Protein AF-A0A3D3BTH3-F1 (afdb_monomer_lite)

pLDDT: mean 91.8, std 9.11, range [46.75, 98.06]

Sequence (51 aa):
MGIDIPASIDETLTLLSESHYIADRSLATTLYLSLKMGKPLFLEGEAGVGK

Structure (mmCIF, N/CA/C/O backbone):
data_AF-A0A3D3BTH3-F1
#
_entry.id   AF-A0A3D3BTH3-F1
#
loop_
_atom_site.group_PDB
_atom_site.id
_atom_site.type_symbol
_atom_site.label_atom_id
_atom_site.label_alt_id
_atom_site.label_comp_id
_atom_site.label_asym_id
_atom_site.label_entity_id
_atom_site.label_seq_id
_atom_site.pdbx_PDB_ins_code
_atom_site.Cartn_x
_atom_site.Cartn_y
_atom_site.Cartn_z
_atom_site.occupancy
_atom_site.B_iso_or_equiv
_atom_site.auth_seq_id
_atom_site.auth_comp_id
_atom_site.auth_asym_id
_atom_site.auth_atom_id
_atom_site.pdbx_PDB_model_num
ATOM 1 N N . MET A 1 1 ?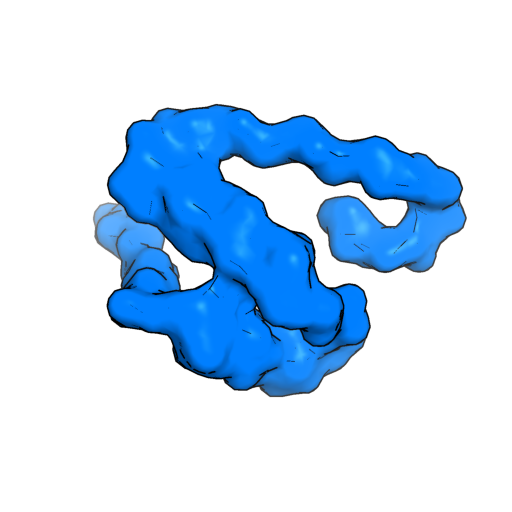 -20.295 -11.741 -4.984 1.00 46.75 1 MET A N 1
ATOM 2 C CA . MET A 1 1 ? -18.905 -12.023 -4.582 1.00 46.75 1 MET A CA 1
ATOM 3 C C . MET A 1 1 ? -18.359 -10.710 -4.053 1.00 46.75 1 MET A C 1
ATOM 5 O O . MET A 1 1 ? -18.258 -9.771 -4.830 1.00 46.75 1 MET A O 1
ATOM 9 N N . GLY A 1 2 ? -18.249 -10.570 -2.730 1.00 64.44 2 GLY A N 1
ATOM 10 C CA . GLY A 1 2 ? -17.741 -9.339 -2.118 1.00 64.44 2 GLY A CA 1
ATOM 11 C C . GLY A 1 2 ? -16.246 -9.216 -2.385 1.00 64.44 2 GLY A C 1
ATOM 12 O O . GLY A 1 2 ? -15.568 -10.233 -2.498 1.00 64.44 2 GLY A O 1
ATOM 13 N N . ILE A 1 3 ? -15.756 -7.992 -2.542 1.00 71.12 3 ILE A N 1
ATOM 14 C CA . ILE A 1 3 ? -14.318 -7.737 -2.569 1.00 71.12 3 ILE A CA 1
ATOM 15 C C . ILE A 1 3 ? -13.872 -7.795 -1.107 1.00 71.12 3 ILE A C 1
ATOM 17 O O . ILE A 1 3 ? -14.330 -6.969 -0.315 1.00 71.12 3 ILE A O 1
ATOM 21 N N . ASP A 1 4 ? -13.044 -8.774 -0.744 1.00 87.56 4 ASP A N 1
ATOM 22 C CA . ASP A 1 4 ? -12.382 -8.771 0.562 1.00 87.56 4 ASP A CA 1
ATOM 23 C C . ASP A 1 4 ? -11.332 -7.659 0.546 1.00 87.56 4 ASP A C 1
ATOM 25 O O . ASP A 1 4 ? -10.328 -7.720 -0.163 1.00 87.56 4 ASP A O 1
ATOM 29 N N . ILE A 1 5 ? -11.639 -6.583 1.266 1.00 91.81 5 ILE A N 1
ATOM 30 C CA . ILE A 1 5 ? -10.771 -5.415 1.411 1.00 91.81 5 ILE A CA 1
ATOM 31 C C . ILE A 1 5 ? -9.897 -5.652 2.649 1.00 91.81 5 ILE A C 1
ATOM 33 O O . ILE A 1 5 ? -10.443 -6.087 3.668 1.00 91.81 5 ILE A O 1
ATOM 37 N N . PRO A 1 6 ? -8.591 -5.324 2.607 1.00 95.50 6 PRO A N 1
ATOM 38 C CA . PRO A 1 6 ? -7.719 -5.435 3.776 1.00 95.50 6 PRO A CA 1
ATOM 39 C C . PRO A 1 6 ? -8.322 -4.704 4.981 1.00 95.50 6 PRO A C 1
ATOM 41 O O . PRO A 1 6 ? -8.926 -3.642 4.823 1.00 95.50 6 PRO A O 1
ATOM 44 N N . ALA A 1 7 ? -8.159 -5.225 6.195 1.00 96.44 7 ALA A N 1
ATOM 45 C CA . ALA A 1 7 ? -8.706 -4.623 7.409 1.00 96.44 7 ALA A CA 1
ATOM 46 C C . ALA A 1 7 ? -7.865 -3.443 7.930 1.00 96.44 7 ALA A C 1
ATOM 48 O O . ALA A 1 7 ? -8.323 -2.692 8.796 1.00 96.44 7 ALA A O 1
ATOM 49 N N . SER A 1 8 ? -6.641 -3.264 7.422 1.00 97.75 8 SER A N 1
ATOM 50 C CA . SER A 1 8 ? -5.735 -2.192 7.838 1.00 97.75 8 SER A CA 1
ATOM 51 C C . SER A 1 8 ? -4.723 -1.789 6.75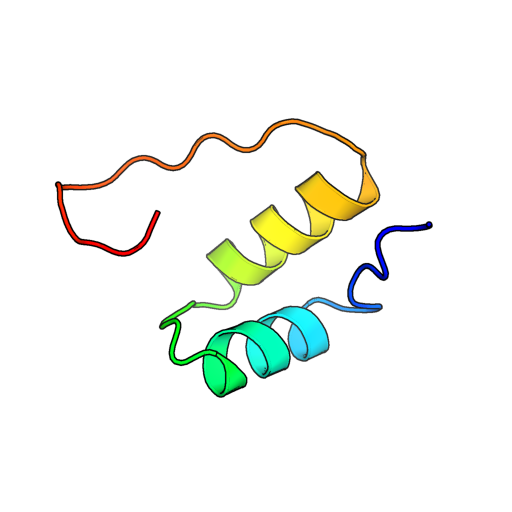8 1.00 97.75 8 SER A C 1
ATOM 53 O O . SER A 1 8 ? -4.535 -2.469 5.746 1.00 97.75 8 SER A O 1
ATOM 55 N N . ILE A 1 9 ? -4.022 -0.680 7.007 1.00 97.88 9 ILE A N 1
ATOM 56 C CA . ILE A 1 9 ? -2.911 -0.202 6.169 1.00 97.88 9 ILE A CA 1
ATOM 57 C C . ILE A 1 9 ? -1.753 -1.216 6.170 1.00 97.88 9 ILE A C 1
ATOM 59 O O . ILE A 1 9 ? -1.161 -1.466 5.124 1.00 97.88 9 ILE A O 1
ATOM 63 N N . ASP A 1 10 ? -1.453 -1.827 7.318 1.00 98.06 10 ASP A N 1
ATOM 64 C CA . ASP A 1 10 ? -0.336 -2.773 7.456 1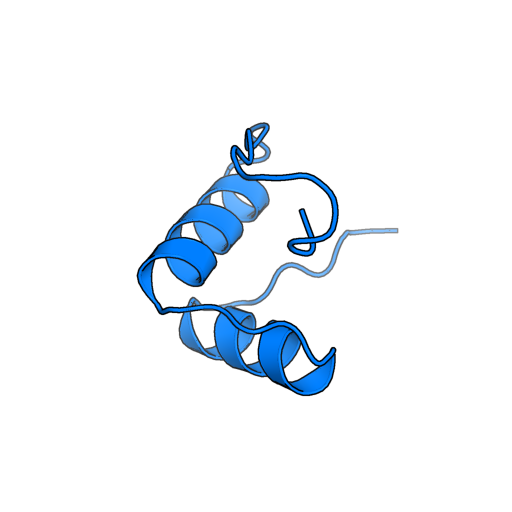.00 98.06 10 ASP A CA 1
ATOM 65 C C . ASP A 1 10 ? -0.635 -4.104 6.738 1.00 98.06 10 ASP A C 1
ATOM 67 O O . ASP A 1 10 ? 0.240 -4.691 6.099 1.00 98.06 10 ASP A O 1
ATOM 71 N N . GLU A 1 11 ? -1.896 -4.542 6.753 1.00 97.69 11 GLU A N 1
ATOM 72 C CA . GLU A 1 11 ? -2.354 -5.683 5.951 1.00 97.69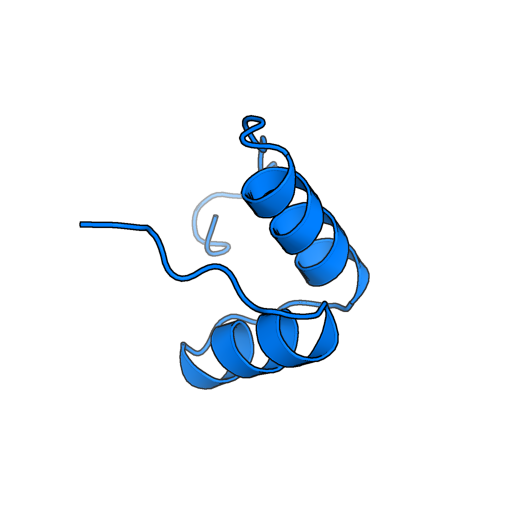 11 GLU A CA 1
ATOM 73 C C . GLU A 1 11 ? -2.314 -5.367 4.451 1.00 97.69 11 GLU A C 1
ATOM 75 O O . GLU A 1 11 ? -1.883 -6.197 3.656 1.00 97.69 11 GLU A O 1
ATOM 80 N N . THR A 1 12 ? -2.664 -4.136 4.060 1.00 97.12 12 THR A N 1
ATOM 81 C CA . THR A 1 12 ? -2.539 -3.677 2.666 1.00 97.12 12 THR A CA 1
ATOM 82 C C . THR A 1 12 ? -1.082 -3.725 2.194 1.00 97.12 12 THR A C 1
ATOM 84 O O . THR A 1 12 ? -0.808 -4.203 1.097 1.00 97.12 12 THR A O 1
ATOM 87 N N . LEU A 1 13 ? -0.133 -3.278 3.025 1.00 97.38 13 LEU A N 1
ATOM 88 C CA . LEU A 1 13 ? 1.303 -3.382 2.735 1.00 97.38 13 LEU A CA 1
ATOM 89 C C . LEU A 1 13 ? 1.760 -4.835 2.593 1.00 97.38 13 LEU A C 1
ATOM 91 O O . LEU A 1 13 ? 2.498 -5.154 1.662 1.00 97.38 13 LEU A O 1
ATOM 95 N N . THR A 1 14 ? 1.314 -5.702 3.503 1.00 97.00 14 THR A N 1
ATOM 96 C CA . THR A 1 14 ? 1.650 -7.131 3.480 1.00 97.00 14 THR A CA 1
ATOM 97 C C . THR A 1 14 ? 1.178 -7.771 2.177 1.00 97.00 14 THR A C 1
ATOM 99 O O . THR A 1 14 ? 1.984 -8.370 1.472 1.00 97.00 14 THR A O 1
ATOM 102 N N . LEU A 1 15 ? -0.077 -7.540 1.787 1.00 96.25 15 LEU A N 1
ATOM 103 C CA . LEU A 1 15 ? -0.656 -8.071 0.549 1.00 96.25 15 LEU A CA 1
ATOM 104 C C . LEU A 1 15 ? 0.065 -7.576 -0.713 1.00 96.25 15 LEU A C 1
ATOM 106 O O . LEU A 1 15 ? 0.306 -8.355 -1.639 1.00 96.25 15 LEU A O 1
ATOM 110 N N . LEU A 1 16 ? 0.433 -6.290 -0.752 1.00 95.25 16 LEU A N 1
ATOM 111 C CA . LEU A 1 16 ? 1.218 -5.727 -1.853 1.00 95.25 16 LEU A CA 1
ATOM 112 C C . LEU A 1 16 ? 2.593 -6.403 -1.933 1.00 95.25 16 LEU A C 1
ATOM 114 O O . LEU A 1 16 ? 2.982 -6.862 -3.005 1.00 95.25 16 LEU A O 1
ATOM 118 N N . SER A 1 17 ? 3.285 -6.550 -0.802 1.00 95.56 17 SER A N 1
ATOM 119 C CA . SER A 1 17 ? 4.595 -7.207 -0.741 1.00 95.56 17 SER A CA 1
ATOM 120 C C . SER A 1 17 ? 4.541 -8.685 -1.142 1.00 95.56 17 SER A C 1
ATOM 122 O O . SER A 1 17 ? 5.426 -9.152 -1.860 1.00 95.56 17 SER A O 1
ATOM 124 N N . GLU A 1 18 ? 3.526 -9.430 -0.698 1.00 96.62 18 GLU A N 1
ATOM 125 C CA . GLU A 1 18 ? 3.301 -10.836 -1.075 1.00 96.62 18 GLU A CA 1
ATOM 126 C C . GLU A 1 18 ? 3.057 -10.991 -2.578 1.00 96.62 18 GLU A C 1
ATOM 128 O O . GLU A 1 18 ? 3.486 -11.968 -3.187 1.00 96.62 18 GLU A O 1
ATOM 133 N N . SER A 1 19 ? 2.428 -9.986 -3.186 1.00 93.31 19 SER A N 1
ATOM 134 C CA . SER A 1 19 ? 2.182 -9.908 -4.627 1.00 93.31 19 SER A CA 1
ATOM 135 C C . SER A 1 19 ? 3.351 -9.292 -5.409 1.00 93.31 19 SER A C 1
ATOM 137 O O . SER A 1 19 ? 3.198 -8.962 -6.583 1.00 93.31 19 SER A O 1
ATOM 139 N N . HIS A 1 20 ? 4.517 -9.123 -4.775 1.00 93.56 20 HIS A N 1
ATOM 140 C CA . HIS A 1 20 ? 5.718 -8.512 -5.354 1.00 93.56 20 HIS A CA 1
ATOM 141 C C . HIS A 1 20 ? 5.551 -7.051 -5.818 1.00 93.56 20 HIS A C 1
ATOM 143 O O . HIS A 1 20 ? 6.331 -6.569 -6.641 1.00 93.56 20 HIS A O 1
ATOM 149 N N . TYR A 1 21 ? 4.583 -6.319 -5.261 1.00 93.94 21 TYR A N 1
ATOM 150 C CA . TYR A 1 21 ? 4.478 -4.871 -5.418 1.00 93.94 21 TYR A CA 1
ATOM 151 C C . TYR A 1 21 ? 5.343 -4.152 -4.385 1.00 93.94 21 TYR A C 1
ATOM 153 O O . TYR A 1 21 ? 5.306 -4.442 -3.188 1.00 93.94 21 TYR A O 1
ATOM 161 N N . ILE A 1 22 ? 6.093 -3.158 -4.854 1.00 91.88 22 ILE A N 1
ATOM 162 C CA . ILE A 1 22 ? 6.841 -2.248 -3.991 1.00 91.88 22 ILE A CA 1
ATOM 163 C C . ILE A 1 22 ? 5.924 -1.072 -3.673 1.00 91.88 22 ILE A C 1
ATOM 165 O O . ILE A 1 22 ? 5.622 -0.259 -4.543 1.00 91.88 22 ILE A O 1
ATOM 169 N N . ALA A 1 23 ? 5.485 -0.985 -2.423 1.00 93.88 23 ALA A N 1
ATOM 170 C CA . ALA A 1 23 ? 4.654 0.105 -1.945 1.00 93.88 23 ALA A CA 1
ATOM 171 C C . ALA A 1 23 ? 5.201 0.652 -0.633 1.00 93.88 23 ALA A C 1
ATOM 173 O O . ALA A 1 23 ? 5.649 -0.095 0.238 1.00 93.88 23 ALA A O 1
ATOM 174 N N . ASP A 1 24 ? 5.140 1.970 -0.489 1.00 94.69 24 ASP A N 1
ATOM 175 C CA . ASP A 1 24 ? 5.359 2.615 0.792 1.00 94.69 24 ASP A CA 1
ATOM 176 C C . ASP A 1 24 ? 4.042 2.722 1.577 1.00 94.69 24 ASP A C 1
ATOM 178 O O . ASP A 1 24 ? 2.941 2.426 1.093 1.00 94.69 24 ASP A O 1
ATOM 182 N N . ARG A 1 25 ? 4.149 3.171 2.829 1.00 96.25 25 ARG A N 1
ATOM 183 C CA . ARG A 1 25 ? 2.979 3.350 3.692 1.00 96.25 25 ARG A CA 1
ATOM 184 C C . ARG A 1 25 ? 1.982 4.361 3.120 1.00 96.25 25 ARG A C 1
ATOM 186 O O . ARG A 1 25 ? 0.786 4.219 3.365 1.00 96.25 25 ARG A O 1
ATOM 193 N N . SER A 1 26 ? 2.446 5.369 2.382 1.00 96.12 26 SER A N 1
ATOM 194 C CA . SER A 1 26 ? 1.593 6.413 1.803 1.00 96.12 26 SER A CA 1
ATOM 195 C C . SER A 1 26 ? 0.681 5.846 0.711 1.00 96.12 26 SER A C 1
ATOM 197 O O . SER A 1 26 ? -0.540 6.037 0.749 1.00 96.12 26 SER A O 1
ATOM 199 N N . LEU A 1 27 ? 1.249 5.064 -0.211 1.00 94.69 27 LEU A N 1
ATOM 200 C CA . LEU A 1 27 ? 0.520 4.372 -1.268 1.00 94.69 27 LEU A CA 1
ATOM 201 C C . LEU A 1 27 ? -0.467 3.359 -0.682 1.00 94.69 27 LEU A C 1
ATOM 203 O O . LEU A 1 27 ? -1.645 3.383 -1.039 1.00 94.69 27 LEU A O 1
ATOM 207 N N . ALA A 1 28 ? -0.027 2.535 0.273 1.00 96.44 28 ALA A N 1
A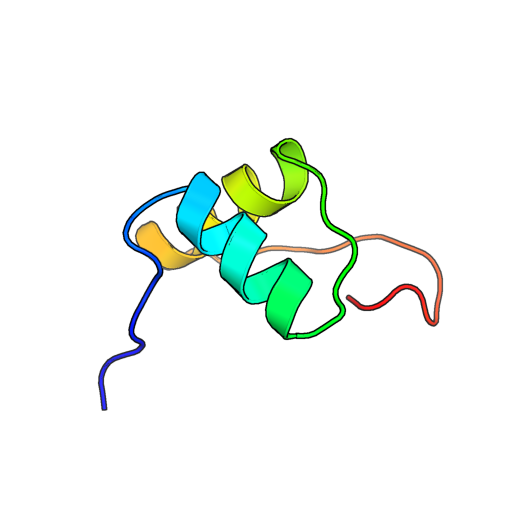TOM 208 C CA . ALA A 1 28 ? -0.906 1.573 0.938 1.00 96.44 28 ALA A CA 1
ATOM 209 C C . ALA A 1 28 ? -2.063 2.254 1.686 1.00 96.44 28 ALA A C 1
ATOM 211 O O . ALA A 1 28 ? -3.193 1.775 1.644 1.00 96.44 28 ALA A O 1
ATOM 212 N N . THR A 1 29 ? -1.813 3.404 2.319 1.00 97.00 29 THR A N 1
ATOM 213 C CA . THR A 1 29 ? -2.863 4.195 2.981 1.00 97.00 29 THR A CA 1
ATOM 214 C C . THR A 1 29 ? -3.889 4.698 1.972 1.00 97.00 29 THR A C 1
ATOM 216 O O . THR A 1 29 ? -5.092 4.544 2.179 1.00 97.00 29 THR A O 1
ATOM 219 N N . THR A 1 30 ? -3.422 5.276 0.867 1.00 96.50 30 THR A N 1
ATOM 220 C CA . THR A 1 30 ? -4.298 5.836 -0.168 1.00 96.50 30 THR A CA 1
ATOM 221 C C . THR A 1 30 ? -5.138 4.745 -0.838 1.00 96.50 30 THR A C 1
ATOM 223 O O . THR A 1 30 ? -6.339 4.931 -1.036 1.00 96.50 30 THR A O 1
ATOM 226 N N . LEU A 1 31 ? -4.536 3.585 -1.119 1.00 95.56 31 LEU A N 1
ATOM 227 C CA . LEU A 1 31 ? -5.220 2.418 -1.673 1.00 95.56 31 LEU A CA 1
ATOM 228 C C . LEU A 1 31 ? -6.251 1.832 -0.697 1.00 95.56 31 LEU A C 1
ATOM 230 O O . LEU A 1 31 ? -7.388 1.572 -1.083 1.00 95.56 31 LEU A O 1
ATOM 234 N N . TYR A 1 32 ? -5.895 1.675 0.580 1.00 96.56 32 TYR A N 1
ATOM 235 C CA . TYR A 1 32 ? -6.827 1.201 1.604 1.00 96.56 32 TYR A CA 1
ATOM 236 C C . TYR A 1 32 ? -8.057 2.115 1.716 1.00 96.56 32 TYR A C 1
ATOM 238 O O . TYR A 1 32 ? -9.194 1.640 1.721 1.00 96.56 32 TYR A O 1
ATOM 246 N N . LEU A 1 33 ? -7.847 3.435 1.759 1.00 96.69 33 LEU A N 1
ATOM 247 C CA . LEU A 1 33 ? -8.938 4.405 1.850 1.00 96.69 33 LEU A CA 1
ATOM 248 C C . LEU A 1 33 ? -9.823 4.400 0.598 1.00 96.69 33 LEU A C 1
ATOM 250 O O . LEU A 1 33 ? -11.047 4.439 0.733 1.00 96.69 33 LEU A O 1
ATOM 254 N N . SER A 1 34 ? -9.244 4.316 -0.604 1.00 96.44 34 SER A N 1
ATOM 255 C CA . SER A 1 34 ? -10.022 4.290 -1.849 1.00 96.44 34 SER A CA 1
ATOM 256 C C . SER A 1 34 ? -10.926 3.056 -1.922 1.00 96.44 34 SER A C 1
ATOM 258 O O . SER A 1 34 ? -12.124 3.193 -2.190 1.00 96.44 34 SER A O 1
ATOM 260 N N . LEU A 1 35 ? -10.394 1.881 -1.565 1.00 95.00 35 LEU A N 1
ATOM 261 C CA . LEU A 1 35 ? -11.149 0.633 -1.462 1.00 95.00 35 LEU A CA 1
ATOM 262 C C . LEU A 1 35 ? -12.252 0.741 -0.406 1.00 95.00 35 LEU A C 1
ATOM 264 O O . LEU A 1 35 ? -13.412 0.442 -0.689 1.00 95.00 35 LEU A O 1
ATOM 268 N N . LYS A 1 36 ? -11.923 1.231 0.798 1.00 94.81 36 LYS A N 1
ATOM 269 C CA . LYS A 1 36 ? -12.881 1.340 1.906 1.00 94.81 36 LYS A CA 1
ATOM 270 C C . LYS A 1 36 ? -14.026 2.309 1.610 1.00 94.81 36 LYS A C 1
ATOM 272 O O . LYS A 1 36 ? -15.152 2.076 2.042 1.00 94.81 36 LYS A O 1
ATOM 277 N N . MET A 1 37 ? -13.742 3.391 0.889 1.00 95.25 37 MET A N 1
ATOM 278 C CA . MET A 1 37 ? -14.718 4.424 0.532 1.00 95.25 37 MET A CA 1
ATOM 279 C C . MET A 1 37 ? -15.452 4.131 -0.785 1.00 95.25 37 MET A C 1
ATOM 281 O O . MET A 1 37 ? -16.362 4.884 -1.144 1.00 95.25 37 MET A O 1
ATOM 285 N N . GLY A 1 38 ? -15.051 3.089 -1.524 1.00 94.44 38 GLY A N 1
ATOM 286 C CA . GLY A 1 38 ? -15.566 2.805 -2.865 1.00 94.44 38 GLY A CA 1
ATOM 287 C C . GLY A 1 38 ? -15.343 3.972 -3.830 1.00 94.44 38 GLY A C 1
ATOM 288 O O . GLY A 1 38 ? -16.234 4.314 -4.610 1.00 94.44 38 GLY A O 1
ATOM 289 N N . LYS A 1 39 ? -14.195 4.653 -3.721 1.00 95.50 39 LYS A N 1
ATOM 290 C CA . LYS A 1 39 ? -13.844 5.811 -4.552 1.00 95.50 39 LYS A CA 1
ATOM 291 C C . LYS A 1 39 ? -12.754 5.435 -5.555 1.00 95.50 39 LYS A C 1
ATOM 293 O O . LYS A 1 39 ? -11.854 4.678 -5.203 1.00 95.50 39 LYS A O 1
ATOM 298 N N . PRO A 1 40 ? -12.809 5.965 -6.789 1.00 95.00 40 PRO A N 1
ATOM 299 C CA . PRO A 1 40 ? -11.760 5.724 -7.769 1.00 95.00 40 PRO A CA 1
ATOM 300 C C . PRO A 1 40 ? -10.428 6.306 -7.284 1.00 95.00 40 PRO A C 1
ATOM 302 O O . PRO A 1 40 ? -10.392 7.389 -6.697 1.00 95.00 40 PRO A O 1
ATOM 305 N N . LEU A 1 41 ? -9.343 5.586 -7.564 1.00 93.31 41 LEU A N 1
ATOM 306 C CA . LEU A 1 41 ? -7.972 6.027 -7.335 1.00 93.31 41 LEU A CA 1
ATOM 307 C C . LEU A 1 41 ? -7.296 6.246 -8.686 1.00 93.31 41 LEU A C 1
ATOM 309 O O . LEU A 1 41 ? -7.327 5.366 -9.544 1.00 93.31 41 LEU A O 1
ATOM 313 N N . PHE A 1 42 ? -6.692 7.414 -8.870 1.00 92.75 42 PHE A N 1
ATOM 314 C CA . PHE A 1 42 ? -5.878 7.704 -10.041 1.00 92.75 42 PHE A CA 1
ATOM 315 C C . PHE A 1 42 ? -4.401 7.526 -9.692 1.00 92.75 42 PHE A C 1
ATOM 317 O O . PHE A 1 42 ? -3.913 8.160 -8.757 1.00 92.75 42 PHE A O 1
ATOM 324 N N . LEU A 1 43 ? -3.708 6.652 -10.426 1.00 90.12 43 LEU A N 1
ATOM 325 C CA . LEU A 1 43 ? -2.280 6.393 -10.255 1.00 90.12 43 LEU A CA 1
ATOM 326 C C . LEU A 1 43 ? -1.487 7.026 -11.407 1.00 90.12 43 LEU A C 1
ATOM 328 O O . LEU A 1 43 ? -1.570 6.615 -12.570 1.00 90.12 43 LEU A O 1
ATOM 332 N N . GLU A 1 44 ? -0.693 8.041 -11.079 1.00 90.88 44 GLU A N 1
ATOM 333 C CA . GLU A 1 44 ? 0.260 8.666 -11.997 1.00 90.88 44 GLU A CA 1
ATOM 334 C C . GLU A 1 44 ? 1.649 8.023 -11.876 1.00 90.88 44 GLU A C 1
ATOM 336 O O . GLU A 1 44 ? 1.998 7.452 -10.849 1.00 90.88 44 GLU A O 1
ATOM 341 N N . GLY A 1 45 ? 2.430 8.063 -12.956 1.00 87.75 45 GLY A N 1
ATOM 342 C CA . GLY A 1 45 ? 3.724 7.381 -13.049 1.00 87.75 45 GLY A CA 1
ATOM 343 C C . GLY A 1 45 ? 4.089 7.008 -14.485 1.00 87.75 45 GLY A C 1
ATOM 344 O O . GLY A 1 45 ? 3.220 6.985 -15.364 1.00 87.75 45 GLY A O 1
ATOM 345 N N . GLU A 1 46 ? 5.367 6.718 -14.705 1.00 92.00 46 GLU A N 1
ATOM 346 C CA . GLU A 1 46 ? 5.901 6.312 -16.007 1.00 92.00 46 GLU A CA 1
ATOM 347 C C . GLU A 1 46 ? 5.351 4.953 -16.464 1.00 92.00 46 GLU A C 1
ATOM 349 O O . GLU A 1 46 ? 4.814 4.164 -15.680 1.00 92.00 46 GLU A O 1
ATOM 354 N N . ALA A 1 47 ? 5.476 4.651 -17.755 1.00 88.25 47 ALA A N 1
ATOM 355 C CA . ALA A 1 47 ? 5.100 3.338 -18.266 1.00 88.25 47 ALA A CA 1
ATOM 356 C C . ALA A 1 47 ? 5.961 2.233 -17.620 1.00 88.25 47 ALA A C 1
ATOM 358 O O . ALA A 1 47 ? 7.183 2.341 -17.560 1.00 88.25 47 ALA A O 1
ATOM 359 N N . GLY A 1 48 ? 5.319 1.155 -17.157 1.00 86.25 48 GLY A N 1
ATOM 360 C CA . GLY A 1 48 ? 6.008 -0.012 -16.591 1.00 86.25 48 GLY A CA 1
ATOM 361 C C . GLY A 1 48 ? 6.288 0.031 -15.082 1.00 86.25 48 GLY A C 1
ATOM 362 O O . GLY A 1 48 ? 6.939 -0.879 -14.584 1.00 86.25 48 GLY A O 1
ATOM 363 N N . VAL A 1 49 ? 5.780 1.024 -14.340 1.00 87.62 49 VAL A N 1
ATOM 364 C CA . VAL A 1 49 ? 6.007 1.148 -12.878 1.00 87.62 49 VAL A CA 1
ATOM 365 C C . VAL A 1 49 ? 5.030 0.357 -11.996 1.00 87.62 49 VAL A C 1
ATOM 367 O O . VAL A 1 49 ? 5.100 0.455 -10.776 1.00 87.62 49 VAL A O 1
ATOM 370 N N . GLY A 1 50 ? 4.118 -0.421 -12.588 1.00 81.00 50 GLY A N 1
ATOM 371 C CA . GLY A 1 50 ? 3.165 -1.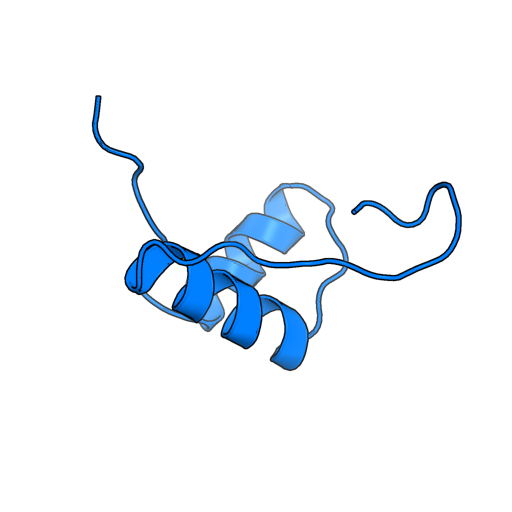243 -11.830 1.00 81.00 50 GLY A CA 1
ATOM 372 C C . GLY A 1 50 ? 1.967 -0.473 -11.263 1.00 81.00 50 GLY A C 1
ATOM 373 O O . GLY A 1 50 ? 1.584 -0.713 -10.121 1.00 81.00 50 GLY A O 1
ATOM 374 N N . LYS A 1 51 ? 1.399 0.446 -12.060 1.00 78.00 51 LYS A N 1
ATOM 375 C CA . LYS A 1 51 ? 0.063 1.019 -11.812 1.00 78.00 51 LYS A CA 1
ATOM 376 C C . LYS A 1 51 ? -1.025 -0.051 -11.803 1.00 78.00 51 LYS A C 1
ATOM 378 O O . LYS A 1 51 ? -0.855 -1.054 -12.534 1.00 78.00 51 LYS A O 1
#

Secondary structure (DSSP, 8-state):
------SSHHHHHHHHHHTT----HHHHHHHHHHHHHT--------TTS--

Radius of gyration: 11.17 Å; chains: 1; bounding box: 26×21×26 Å

Foldseek 3Di:
DDDPQQPDLVSLVVVCVVVVHDDDSVRSVQVSVCVVVVHDDDDDDDPPNPD